Protein AF-A0A7V1N206-F1 (afdb_monomer_lite)

Foldseek 3Di:
DDDDDDDPPPPPPPPPPVPDPPDPLLVLLVVQLPDPVDQCDLVNQPVSDPCSLVSLLVLLPDPVHDPSSNLSSLLSLLSDQDPVSLVSLLCQLPPPPDDVSSNLSSLLSCLNRVQPVCQVVLLVQCQPPDLVSVVSSLVSLVSSVDPSSVVSSVVSCVVVSHPDDD

Radius of gyration: 23.97 Å; chains: 1; bounding box: 64×62×75 Å

Structure (mmCIF, N/CA/C/O backbone):
data_AF-A0A7V1N206-F1
#
_entry.id   AF-A0A7V1N206-F1
#
loop_
_atom_site.group_PDB
_atom_site.id
_atom_site.type_symbol
_atom_site.label_atom_id
_atom_site.label_alt_id
_atom_site.label_comp_id
_atom_site.label_asym_id
_atom_site.label_entity_id
_atom_site.label_seq_id
_atom_site.pdbx_PDB_ins_code
_atom_site.Cartn_x
_atom_site.Cartn_y
_atom_site.Cartn_z
_atom_site.occupancy
_atom_site.B_iso_or_equiv
_atom_site.auth_seq_id
_atom_site.auth_comp_id
_atom_site.auth_asym_id
_atom_site.auth_atom_id
_atom_site.pdbx_PDB_model_num
ATOM 1 N N . MET A 1 1 ? -48.831 46.858 51.426 1.00 40.38 1 MET A N 1
ATOM 2 C CA . MET A 1 1 ? -47.413 47.063 51.059 1.00 40.38 1 MET A CA 1
ATOM 3 C C . MET A 1 1 ? -46.959 45.871 50.224 1.00 40.38 1 MET A C 1
ATOM 5 O O . MET A 1 1 ? -47.112 44.744 50.660 1.00 40.38 1 MET A O 1
ATOM 9 N N . ARG A 1 2 ? -46.547 46.179 48.990 1.00 42.34 2 ARG A N 1
ATOM 10 C CA . ARG A 1 2 ? -45.902 45.395 47.914 1.00 42.34 2 ARG A CA 1
ATOM 11 C C . ARG A 1 2 ? -45.467 43.947 48.236 1.00 42.34 2 ARG A C 1
ATOM 13 O O . ARG A 1 2 ? -44.471 43.750 48.920 1.00 42.34 2 ARG A O 1
ATOM 20 N N . GLY A 1 3 ? -46.156 42.966 47.645 1.00 42.44 3 GLY A N 1
ATOM 21 C CA . GLY A 1 3 ? -45.665 41.595 47.471 1.00 42.44 3 GLY A CA 1
ATOM 22 C C . GLY A 1 3 ? -44.907 41.487 46.148 1.00 42.44 3 GLY A C 1
ATOM 23 O O . GLY A 1 3 ? -45.469 41.741 45.086 1.00 42.44 3 GLY A O 1
ATOM 24 N N . LEU A 1 4 ? -43.613 41.201 46.237 1.00 47.69 4 LEU A N 1
ATOM 25 C CA . LEU A 1 4 ? -42.657 41.144 45.137 1.00 47.69 4 LEU A CA 1
ATOM 26 C C . LEU A 1 4 ? -42.871 39.855 44.323 1.00 47.69 4 LEU A C 1
ATOM 28 O O . LEU A 1 4 ? -42.630 38.756 44.814 1.00 47.69 4 LEU A O 1
ATOM 32 N N . THR A 1 5 ? -43.324 39.987 43.079 1.00 47.44 5 THR A N 1
ATOM 33 C CA . THR A 1 5 ? -43.309 38.922 42.069 1.00 47.44 5 THR A CA 1
ATOM 34 C C . THR A 1 5 ? -41.862 38.557 41.736 1.00 47.44 5 THR A C 1
ATOM 36 O O . THR A 1 5 ? -41.173 39.321 41.061 1.00 47.44 5 THR A O 1
ATOM 39 N N . ALA A 1 6 ? -41.394 37.402 42.206 1.00 47.47 6 ALA A N 1
ATOM 40 C CA . ALA A 1 6 ? -40.102 36.844 41.824 1.00 47.47 6 ALA A CA 1
ATOM 41 C C . ALA A 1 6 ? -40.277 35.967 40.574 1.00 47.47 6 ALA A C 1
ATOM 43 O O . ALA A 1 6 ? -40.664 34.804 40.653 1.00 47.47 6 ALA A O 1
ATOM 44 N N . PHE A 1 7 ? -40.014 36.553 39.407 1.00 47.41 7 PHE A N 1
ATOM 45 C CA . PHE A 1 7 ? -39.815 35.820 38.161 1.00 47.41 7 PHE A CA 1
ATOM 46 C C . PHE A 1 7 ? -38.427 35.166 38.228 1.00 47.41 7 PHE A C 1
ATOM 48 O O . PHE A 1 7 ? -37.411 35.833 38.037 1.00 47.41 7 PHE A O 1
ATOM 55 N N . ILE A 1 8 ? -38.363 33.873 38.546 1.00 53.41 8 ILE A N 1
ATOM 56 C CA . ILE A 1 8 ? -37.128 33.097 38.395 1.00 53.41 8 ILE A CA 1
ATOM 57 C C . ILE A 1 8 ? -37.045 32.697 36.923 1.00 53.41 8 ILE A C 1
ATOM 59 O O . ILE A 1 8 ? -37.653 31.724 36.485 1.00 53.41 8 ILE A O 1
ATOM 63 N N . VAL A 1 9 ? -36.316 33.490 36.140 1.00 49.34 9 VAL A N 1
ATOM 64 C CA . VAL A 1 9 ? -35.867 33.091 34.805 1.00 49.34 9 VAL A CA 1
ATOM 65 C C . VAL A 1 9 ? -34.674 32.160 35.004 1.00 49.34 9 VAL A C 1
ATOM 67 O O . VAL A 1 9 ? -33.538 32.607 35.151 1.00 49.34 9 VAL A O 1
ATOM 70 N N . THR A 1 10 ? -34.924 30.853 35.055 1.00 53.84 10 THR A N 1
ATOM 71 C CA . THR A 1 10 ? -33.853 29.856 34.969 1.00 53.84 10 THR A CA 1
ATOM 72 C C . THR A 1 10 ? -33.397 29.782 33.515 1.00 53.84 10 THR A C 1
ATOM 74 O O . THR A 1 10 ? -34.013 29.126 32.680 1.00 53.84 10 THR A O 1
ATOM 77 N N . LEU A 1 11 ? -32.320 30.502 33.206 1.00 48.28 11 LEU A N 1
ATOM 78 C CA . LEU A 1 11 ? -31.598 30.399 31.944 1.00 48.28 11 LEU A CA 1
ATOM 79 C C . LEU A 1 11 ? -30.917 29.021 31.878 1.00 48.28 11 LEU A C 1
ATOM 81 O O . LEU A 1 11 ? -29.840 28.815 32.432 1.00 48.28 11 LEU A O 1
ATOM 85 N N . MET A 1 12 ? -31.569 28.061 31.227 1.00 48.75 12 MET A N 1
ATOM 86 C CA . MET A 1 12 ? -30.989 26.762 30.901 1.00 48.75 12 MET A CA 1
ATOM 87 C C . MET A 1 12 ? -30.015 26.954 29.733 1.00 48.75 12 MET A C 1
ATOM 89 O O . MET A 1 12 ? -30.415 27.018 28.573 1.00 48.75 12 MET A O 1
ATOM 93 N N . ILE A 1 13 ? -28.727 27.105 30.040 1.00 56.31 13 ILE A N 1
ATOM 94 C CA . ILE A 1 13 ? -27.666 27.126 29.031 1.00 56.31 13 ILE A CA 1
ATOM 95 C C . ILE A 1 13 ? -27.530 25.694 28.496 1.00 56.31 13 ILE A C 1
ATOM 97 O O . ILE A 1 13 ? -26.893 24.848 29.121 1.00 56.31 13 ILE A O 1
ATOM 101 N N . MET A 1 14 ? -28.145 25.402 27.345 1.00 48.62 14 MET A N 1
ATOM 102 C CA . MET A 1 14 ? -27.780 24.229 26.548 1.00 48.62 14 MET A CA 1
ATOM 103 C C . MET A 1 14 ? -26.385 24.472 25.975 1.00 48.62 14 MET A C 1
ATOM 105 O O . MET A 1 14 ? -26.225 25.049 24.901 1.00 48.62 14 MET A O 1
ATOM 109 N N . VAL A 1 15 ? -25.361 24.018 26.692 1.00 48.59 15 VAL A N 1
ATOM 110 C CA . VAL A 1 15 ? -24.095 23.684 26.047 1.00 48.59 15 VAL A CA 1
ATOM 111 C C . VAL A 1 15 ? -24.388 22.436 25.225 1.00 48.59 15 VAL A C 1
ATOM 113 O O . VAL A 1 15 ? -24.410 21.327 25.754 1.00 48.59 15 VAL A O 1
ATOM 116 N N . VAL A 1 16 ? -24.677 22.611 23.934 1.00 50.50 16 VAL A N 1
ATOM 117 C CA . VAL A 1 16 ? -24.604 21.507 22.974 1.00 50.50 16 VAL A CA 1
ATOM 118 C C . VAL A 1 16 ? -23.122 21.171 22.856 1.00 50.50 16 VAL A C 1
ATOM 120 O O . VAL A 1 16 ? -22.410 21.688 22.001 1.00 50.50 16 VAL A O 1
ATOM 123 N N . SER A 1 17 ? -22.622 20.374 23.798 1.00 52.84 17 SER A N 1
ATOM 124 C CA . SER A 1 17 ? -21.350 19.697 23.621 1.00 52.84 17 SER A CA 1
ATOM 125 C C . SER A 1 17 ? -21.575 18.748 22.451 1.00 52.84 17 SER A C 1
ATOM 127 O O . SER A 1 17 ? -22.495 17.929 22.501 1.00 52.84 17 SER A O 1
ATOM 129 N N . ALA A 1 18 ? -20.828 18.922 21.362 1.00 51.69 18 ALA A N 1
ATOM 130 C CA . ALA A 1 18 ? -20.799 17.933 20.298 1.00 51.69 18 ALA A CA 1
ATOM 131 C C . ALA A 1 18 ? -20.365 16.619 20.955 1.00 51.69 18 ALA A C 1
ATOM 133 O O . ALA A 1 18 ? -19.203 16.480 21.332 1.00 51.69 18 ALA A O 1
ATOM 134 N N . ALA A 1 19 ? -21.318 15.720 21.206 1.00 57.19 19 ALA A N 1
ATOM 135 C CA . ALA A 1 19 ? -21.029 14.441 21.826 1.00 57.19 19 ALA A CA 1
ATOM 136 C C . ALA A 1 19 ? -19.964 13.756 20.967 1.00 57.19 19 ALA A C 1
ATOM 138 O O . ALA A 1 19 ? -20.157 13.590 19.759 1.00 57.19 19 ALA A O 1
ATOM 139 N N . ALA A 1 20 ? -18.816 13.441 21.571 1.00 64.38 20 ALA A N 1
ATOM 140 C CA . ALA A 1 20 ? -17.795 12.655 20.902 1.00 64.38 20 ALA A CA 1
ATOM 141 C C . ALA A 1 20 ? -18.452 11.351 20.429 1.00 64.38 20 ALA A C 1
ATOM 143 O O . ALA A 1 20 ? -19.202 10.734 21.177 1.00 64.38 20 ALA A O 1
ATOM 144 N N . ASP A 1 21 ? -18.238 10.970 19.172 1.00 72.12 21 ASP A N 1
ATOM 145 C CA . ASP A 1 21 ? -18.823 9.752 18.610 1.00 72.12 21 ASP A CA 1
ATOM 146 C C . ASP A 1 21 ? -18.286 8.521 19.365 1.00 72.12 21 ASP A C 1
ATOM 148 O O . ASP A 1 21 ? -17.144 8.113 19.156 1.00 7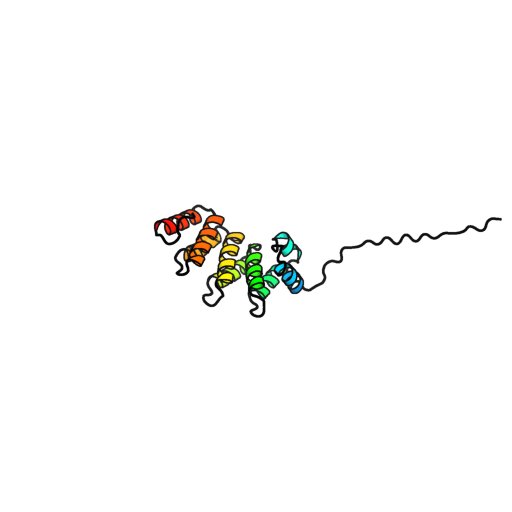2.12 21 ASP A O 1
ATOM 152 N N . GLU A 1 22 ? -19.102 7.961 20.266 1.00 78.81 22 GLU A N 1
ATOM 153 C CA . GLU A 1 22 ? -18.733 6.869 21.186 1.00 78.81 22 GLU A CA 1
ATOM 154 C C . GLU A 1 22 ? -18.729 5.480 20.527 1.00 78.81 22 GLU A C 1
ATOM 156 O O . GLU A 1 22 ? -18.441 4.475 21.181 1.00 78.81 22 GLU A O 1
ATOM 161 N N . ARG A 1 23 ? -19.063 5.383 19.232 1.00 86.50 23 ARG A N 1
ATOM 162 C CA . ARG A 1 23 ? -19.047 4.100 18.518 1.00 86.50 23 ARG A CA 1
ATOM 163 C C . ARG A 1 23 ? -17.635 3.493 18.512 1.00 86.50 23 ARG A C 1
ATOM 165 O O . ARG A 1 23 ? -16.651 4.238 18.455 1.00 86.50 23 ARG A O 1
ATOM 172 N N . PRO A 1 24 ? -17.508 2.151 18.473 1.00 90.94 24 PRO A N 1
ATOM 173 C CA . PRO A 1 24 ? -16.217 1.496 18.296 1.00 90.94 24 PRO A CA 1
ATOM 174 C C . PRO A 1 24 ? -15.464 2.062 17.088 1.00 90.94 24 PRO A C 1
ATOM 176 O O . PRO A 1 24 ? -16.071 2.361 16.053 1.00 90.94 24 PRO A O 1
ATOM 179 N N . VAL A 1 25 ? -14.136 2.174 17.196 1.00 93.19 25 VAL A N 1
ATOM 180 C CA . VAL A 1 25 ? -13.288 2.738 16.130 1.00 93.19 25 VAL A CA 1
ATOM 181 C C . VAL A 1 25 ? -13.547 2.068 14.776 1.00 93.19 25 VAL A C 1
ATOM 183 O O . VAL A 1 25 ? -13.646 2.766 13.770 1.00 93.19 25 VAL A O 1
ATOM 186 N N . ASN A 1 26 ? -13.786 0.751 14.751 1.00 92.25 26 ASN A N 1
ATOM 187 C CA . ASN A 1 26 ? -14.089 0.007 13.526 1.00 92.25 26 ASN A CA 1
ATOM 188 C C . ASN A 1 26 ? -15.383 0.486 12.849 1.00 92.25 26 ASN A C 1
ATOM 190 O O . ASN A 1 26 ? -15.432 0.589 11.626 1.00 92.25 26 ASN A O 1
ATOM 194 N N . ASP A 1 27 ? -16.421 0.836 13.608 1.00 93.94 27 ASP A N 1
ATOM 195 C CA . ASP A 1 27 ? -17.708 1.272 13.049 1.00 93.94 27 ASP A CA 1
ATOM 196 C C . ASP A 1 27 ? -17.643 2.711 12.532 1.00 93.94 27 ASP A C 1
ATOM 198 O O . ASP A 1 27 ? -18.172 3.036 11.458 1.00 93.94 27 ASP A O 1
ATOM 202 N N . ARG A 1 28 ? -16.927 3.573 13.259 1.00 94.38 28 ARG A N 1
ATOM 203 C CA . ARG A 1 28 ? -16.614 4.940 12.823 1.00 94.38 28 ARG A CA 1
ATOM 204 C C . ARG A 1 28 ? -15.779 4.910 11.547 1.00 94.38 28 ARG A C 1
ATOM 206 O O . ARG A 1 28 ? -16.113 5.576 10.568 1.00 94.38 28 ARG A O 1
ATOM 213 N N . LEU A 1 29 ? -14.763 4.052 11.512 1.00 95.25 29 LEU A N 1
ATOM 214 C CA . LEU A 1 29 ? -13.895 3.861 10.360 1.00 95.25 29 LEU A CA 1
ATOM 215 C C . LEU A 1 29 ? -14.649 3.269 9.163 1.00 95.25 29 LEU A C 1
ATOM 217 O O . LEU A 1 29 ? -14.517 3.777 8.056 1.00 95.25 29 LEU A O 1
ATOM 221 N N . ARG A 1 30 ? -15.517 2.269 9.352 1.00 95.44 30 ARG A N 1
ATOM 222 C CA . ARG A 1 30 ? -16.402 1.759 8.285 1.00 95.44 30 ARG A CA 1
ATOM 223 C C . ARG A 1 30 ? -17.300 2.844 7.713 1.00 95.44 30 ARG A C 1
ATOM 225 O O . ARG A 1 30 ? -17.526 2.855 6.501 1.00 95.44 30 ARG A O 1
ATOM 232 N N . THR A 1 31 ? -17.807 3.741 8.558 1.00 94.25 31 THR A N 1
ATOM 233 C CA . THR A 1 31 ? -18.606 4.894 8.121 1.00 94.25 31 THR A CA 1
ATOM 234 C C . THR A 1 31 ? -17.753 5.810 7.243 1.00 94.25 31 THR A C 1
ATOM 236 O O . THR A 1 31 ? -18.112 6.051 6.092 1.00 94.25 31 THR A O 1
ATOM 239 N N . LEU A 1 32 ? -16.578 6.212 7.736 1.00 94.62 32 LEU A N 1
ATOM 240 C CA . LEU A 1 32 ? -15.630 7.070 7.023 1.00 94.62 32 LEU A CA 1
ATOM 241 C C . LEU A 1 32 ? -15.195 6.462 5.676 1.00 94.62 32 LEU A C 1
ATOM 243 O O . LEU A 1 32 ? -15.221 7.122 4.642 1.00 94.62 32 LEU A O 1
ATOM 247 N N . LEU A 1 33 ? -14.870 5.168 5.655 1.00 95.12 33 LEU A N 1
ATOM 248 C CA . LEU A 1 33 ? -14.472 4.435 4.451 1.00 95.12 33 LEU A CA 1
ATOM 249 C C . LEU A 1 33 ? -15.638 4.170 3.488 1.00 95.12 33 LEU A C 1
ATOM 251 O O . LEU A 1 33 ? -15.390 3.747 2.357 1.00 95.12 33 LEU A O 1
ATOM 255 N N . SER A 1 34 ? -16.890 4.386 3.898 1.00 93.75 34 SER A N 1
ATOM 256 C CA . SER A 1 34 ? -18.079 4.227 3.046 1.00 93.75 34 SER A CA 1
ATOM 257 C C . SER A 1 34 ? -18.551 5.524 2.406 1.00 93.75 34 SER A C 1
ATOM 259 O O . SER A 1 34 ? -19.355 5.464 1.474 1.00 93.75 34 SER A O 1
ATOM 261 N N . ASP A 1 35 ? -18.042 6.673 2.849 1.00 88.88 35 ASP A N 1
ATOM 262 C CA . ASP A 1 35 ? -18.423 7.952 2.268 1.00 88.88 35 ASP 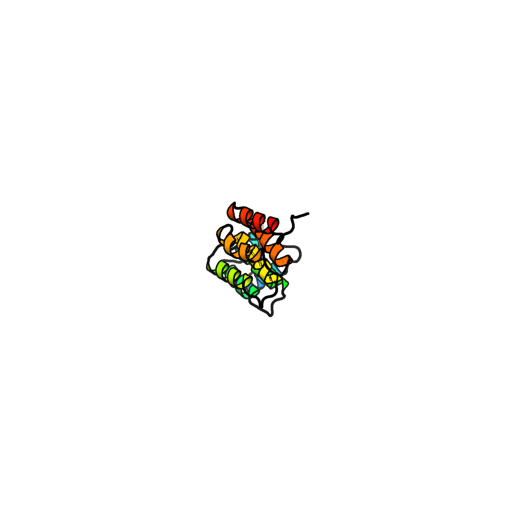A CA 1
ATOM 263 C C . ASP A 1 35 ? -18.002 8.007 0.789 1.00 88.88 35 ASP A C 1
ATOM 265 O O . ASP A 1 35 ? -16.858 7.732 0.411 1.00 88.88 35 ASP A O 1
ATOM 269 N N . ARG A 1 36 ? -18.970 8.260 -0.096 1.00 74.06 36 ARG A N 1
ATOM 270 C CA . ARG A 1 36 ? -18.734 8.315 -1.544 1.00 74.06 36 ARG A CA 1
ATOM 271 C C . ARG A 1 36 ? -18.126 9.638 -1.989 1.00 74.06 36 ARG A C 1
ATOM 273 O O . ARG A 1 36 ? -17.439 9.645 -3.006 1.00 74.06 36 ARG A O 1
ATOM 280 N N . HIS A 1 37 ? -18.396 10.714 -1.261 1.00 69.12 37 HIS A N 1
ATOM 281 C CA . HIS A 1 37 ? -18.002 12.075 -1.614 1.00 69.12 37 HIS A CA 1
ATOM 282 C C . HIS A 1 37 ? -16.807 12.561 -0.796 1.00 69.12 37 HIS A C 1
ATOM 284 O O . HIS A 1 37 ? -16.139 13.508 -1.204 1.00 69.12 37 HIS A O 1
ATOM 290 N N . TYR A 1 38 ? -16.507 11.881 0.309 1.00 62.28 38 TYR A N 1
ATOM 291 C CA . TYR A 1 38 ? -15.367 12.175 1.156 1.00 62.28 38 TYR A CA 1
ATOM 292 C C . TYR A 1 38 ? -14.300 11.079 1.044 1.00 62.28 38 TYR A C 1
ATOM 294 O O . TYR A 1 38 ? -14.546 9.900 1.306 1.00 62.28 38 TYR A O 1
ATOM 302 N N . HIS A 1 39 ? -13.087 11.463 0.649 1.00 69.69 39 HIS A N 1
ATOM 303 C CA . HIS A 1 39 ? -11.921 10.611 0.853 1.00 69.69 39 HIS A CA 1
ATOM 304 C C . HIS A 1 39 ? -11.533 10.711 2.322 1.00 69.69 39 HIS A C 1
ATOM 306 O O . HIS A 1 39 ? -11.336 11.820 2.805 1.00 69.69 39 HIS A O 1
ATOM 312 N N . ALA A 1 40 ? -11.427 9.571 3.008 1.00 86.56 40 ALA A N 1
ATOM 313 C CA . ALA A 1 40 ? -10.944 9.488 4.382 1.00 86.56 40 ALA A CA 1
ATOM 314 C C . ALA A 1 40 ? -9.566 10.160 4.483 1.00 86.56 40 ALA A C 1
ATOM 316 O O . ALA A 1 40 ? -8.570 9.520 4.159 1.00 86.56 40 ALA A O 1
ATOM 317 N N . SER A 1 41 ? -9.523 11.452 4.825 1.00 93.38 41 SER A N 1
ATOM 318 C CA . SER A 1 41 ? -8.285 12.227 4.845 1.00 93.38 41 SER A CA 1
ATOM 319 C C . SER A 1 41 ? -7.375 11.741 5.966 1.00 93.38 41 SER A C 1
ATOM 321 O O . SER A 1 41 ? -7.805 11.015 6.863 1.00 93.38 41 SER A O 1
ATOM 323 N N . GLU A 1 42 ? -6.108 12.140 5.919 1.00 95.12 42 GLU A N 1
ATOM 324 C CA . GLU A 1 42 ? -5.155 11.781 6.967 1.00 95.12 42 GLU A CA 1
ATOM 325 C C . GLU A 1 42 ? -5.619 12.284 8.337 1.00 95.12 42 GLU A C 1
ATOM 327 O O . GLU A 1 42 ? -5.600 11.539 9.315 1.00 95.12 42 GLU A O 1
ATOM 332 N N . GLU A 1 43 ? -6.100 13.524 8.374 1.00 95.19 43 GLU A N 1
ATOM 333 C CA . GLU A 1 43 ? -6.637 14.187 9.556 1.00 95.19 43 GLU A CA 1
ATOM 334 C C . GLU A 1 43 ? -7.865 13.436 10.070 1.00 95.19 43 GLU A C 1
ATOM 336 O O . GLU A 1 43 ? -7.865 12.979 11.210 1.00 95.19 43 GLU A O 1
ATOM 341 N N . ALA A 1 44 ? -8.860 13.197 9.208 1.00 94.44 44 ALA A N 1
ATOM 342 C CA . ALA A 1 44 ? -10.093 12.509 9.586 1.00 94.44 44 ALA A CA 1
ATOM 343 C C . ALA A 1 44 ? -9.846 11.076 10.082 1.00 94.44 44 ALA A C 1
ATOM 345 O O . ALA A 1 44 ? -10.538 10.600 10.979 1.00 94.44 44 ALA A O 1
ATOM 346 N N . VAL A 1 45 ? -8.865 10.372 9.506 1.00 96.38 45 VAL A N 1
ATOM 347 C CA . VAL A 1 45 ? -8.464 9.039 9.970 1.00 96.38 45 VAL A CA 1
ATOM 348 C C . VAL A 1 45 ? -7.784 9.132 11.336 1.00 96.38 45 VAL A C 1
ATOM 350 O O . VAL A 1 45 ? -8.167 8.403 12.248 1.00 96.38 45 VAL A O 1
ATOM 353 N N . LYS A 1 46 ? -6.804 10.026 11.509 1.00 95.19 46 LYS A N 1
ATOM 354 C CA . LYS A 1 46 ? -6.047 10.158 12.766 1.00 95.19 46 LYS A CA 1
ATOM 355 C C . LYS A 1 46 ? -6.901 10.695 13.923 1.00 95.19 46 LYS A C 1
ATOM 357 O O . LYS A 1 46 ? -6.670 10.309 15.067 1.00 95.19 46 LYS A O 1
ATOM 362 N N . GLU A 1 47 ? -7.936 11.487 13.642 1.00 94.81 47 GLU A N 1
ATOM 363 C CA . GLU A 1 47 ? -8.940 11.940 14.619 1.00 94.81 47 GLU A CA 1
ATOM 364 C C . GLU A 1 47 ? -9.774 10.798 15.228 1.00 94.81 47 GLU A C 1
ATOM 366 O O . GLU A 1 47 ? -10.388 10.969 16.284 1.00 94.81 47 GLU A O 1
ATOM 371 N N . LEU A 1 48 ? -9.802 9.609 14.610 1.00 94.06 48 LEU A N 1
ATOM 372 C CA . LEU A 1 48 ? -10.519 8.460 15.174 1.00 94.06 48 LEU A CA 1
ATOM 373 C C . LEU A 1 48 ? -9.829 7.870 16.411 1.00 94.06 48 LEU A C 1
ATOM 375 O O . LEU A 1 48 ? -10.495 7.168 17.175 1.00 94.06 48 LEU A O 1
ATOM 379 N N . GLY A 1 49 ? -8.551 8.188 16.633 1.00 93.31 49 GLY A N 1
ATOM 380 C CA . GLY A 1 49 ? -7.789 7.798 17.816 1.00 93.31 49 GLY A CA 1
ATOM 381 C C . GLY A 1 49 ? -6.557 6.939 17.505 1.00 93.31 49 GLY A C 1
ATOM 382 O O . GLY A 1 49 ? -6.337 6.545 16.358 1.00 93.31 49 GLY A O 1
ATOM 383 N N . PRO A 1 50 ? -5.742 6.629 18.529 1.00 90.50 50 PRO A N 1
ATOM 384 C CA . PRO A 1 50 ? -4.458 5.939 18.363 1.00 90.50 50 PRO A CA 1
ATOM 385 C C . PRO A 1 50 ? -4.591 4.521 17.784 1.00 90.50 50 PRO A C 1
ATOM 387 O O . PRO A 1 50 ? -3.700 4.064 17.072 1.00 90.50 50 PRO A O 1
ATOM 390 N N . ASP A 1 51 ? -5.725 3.855 18.011 1.00 92.00 51 ASP A N 1
ATOM 391 C CA . ASP A 1 51 ? -5.960 2.473 17.571 1.00 92.00 51 ASP A CA 1
ATOM 392 C C . ASP A 1 51 ? -6.438 2.361 16.112 1.00 92.00 51 ASP A C 1
ATOM 394 O O . ASP A 1 51 ? -6.637 1.258 15.596 1.00 92.00 51 ASP A O 1
ATOM 398 N N . VAL A 1 52 ? -6.616 3.485 15.404 1.00 96.31 52 VAL A N 1
ATOM 399 C CA . VAL A 1 52 ? -7.171 3.484 14.039 1.00 96.31 52 VAL A CA 1
ATOM 400 C C . VAL A 1 52 ? -6.305 2.699 13.046 1.00 96.31 52 VAL A C 1
ATOM 402 O O . VAL A 1 52 ? -6.824 2.109 12.102 1.00 96.31 52 VAL A O 1
ATOM 405 N N . ASN A 1 53 ? -4.991 2.640 13.264 1.00 95.69 53 ASN A N 1
ATOM 406 C CA . ASN A 1 53 ? -4.085 1.875 12.413 1.00 95.69 53 ASN A CA 1
ATOM 407 C C . ASN A 1 53 ? -4.349 0.359 12.521 1.00 95.69 53 ASN A C 1
ATOM 409 O O . ASN A 1 53 ? -4.464 -0.336 11.509 1.00 95.69 53 ASN A O 1
ATOM 413 N N . ALA A 1 54 ? -4.544 -0.151 13.741 1.00 96.38 54 ALA A N 1
ATOM 414 C CA . ALA A 1 54 ? -4.913 -1.548 13.964 1.00 96.38 54 ALA A CA 1
ATOM 415 C C . ALA A 1 54 ? -6.280 -1.872 13.334 1.00 96.38 54 ALA A C 1
ATOM 417 O O . ALA A 1 54 ? -6.412 -2.860 12.610 1.00 96.38 54 ALA A O 1
ATOM 418 N N . ALA A 1 55 ? -7.258 -0.981 13.510 1.00 97.62 55 ALA A N 1
ATOM 419 C CA . ALA A 1 55 ? -8.578 -1.080 12.888 1.00 97.62 55 ALA A CA 1
ATOM 420 C C . ALA A 1 55 ? -8.516 -1.118 11.346 1.00 97.62 55 ALA A C 1
ATOM 422 O O . ALA A 1 55 ? -9.205 -1.903 10.693 1.00 97.62 55 ALA A O 1
ATOM 423 N N . LEU A 1 56 ? -7.658 -0.295 10.735 1.00 98.38 56 LEU A N 1
ATOM 424 C CA . LEU A 1 56 ? -7.427 -0.301 9.288 1.00 98.38 56 LEU A CA 1
ATOM 425 C C . LEU A 1 56 ? -6.844 -1.635 8.802 1.00 98.38 56 LEU A C 1
ATOM 427 O O . LEU A 1 56 ? -7.277 -2.141 7.762 1.00 98.38 56 LEU A O 1
ATOM 431 N N . LYS A 1 57 ? -5.890 -2.219 9.540 1.00 98.38 57 LYS A N 1
ATOM 432 C CA . LYS A 1 57 ? -5.311 -3.540 9.229 1.00 98.38 57 LYS A CA 1
ATOM 433 C C . LYS A 1 57 ? -6.370 -4.644 9.311 1.00 98.38 57 LYS A C 1
ATOM 435 O O . LYS A 1 57 ? -6.423 -5.486 8.412 1.00 98.38 57 LYS A O 1
ATOM 440 N N . GLU A 1 58 ? -7.243 -4.599 10.319 1.00 97.69 58 GLU A N 1
ATOM 441 C CA . GLU A 1 58 ? -8.376 -5.523 10.469 1.00 97.69 58 GLU A CA 1
ATOM 442 C C . GLU A 1 58 ? -9.316 -5.449 9.255 1.00 97.69 58 GLU A C 1
ATOM 444 O O . GLU A 1 58 ? -9.509 -6.451 8.563 1.00 97.69 58 GLU A O 1
ATOM 449 N N . ILE A 1 59 ? -9.806 -4.251 8.911 1.00 97.62 59 ILE A N 1
ATOM 450 C CA . ILE A 1 59 ? -10.709 -4.043 7.763 1.00 97.62 59 ILE A CA 1
ATOM 451 C C . ILE A 1 59 ? -10.039 -4.436 6.438 1.00 97.62 59 ILE A C 1
ATOM 453 O O . ILE A 1 59 ? -10.686 -4.975 5.542 1.00 97.62 59 ILE A O 1
ATOM 457 N N . ALA A 1 60 ? -8.740 -4.178 6.270 1.00 97.06 60 ALA A N 1
ATOM 458 C CA . ALA A 1 60 ? -8.004 -4.593 5.076 1.00 97.06 60 ALA A CA 1
ATOM 459 C C . ALA A 1 60 ? -7.906 -6.128 4.952 1.00 97.06 60 ALA A C 1
ATOM 461 O O . ALA A 1 60 ? -7.916 -6.674 3.838 1.00 97.06 60 ALA A O 1
ATOM 462 N N . GLY A 1 61 ? -7.780 -6.825 6.084 1.00 94.62 61 GLY A N 1
ATOM 463 C CA . GLY A 1 61 ? -7.704 -8.280 6.185 1.00 94.62 61 GLY A CA 1
ATOM 464 C C . GLY A 1 61 ? -9.037 -8.976 5.929 1.00 94.62 61 GLY A C 1
ATOM 465 O O . GLY A 1 61 ? -9.063 -9.935 5.159 1.00 94.62 61 GLY A O 1
ATOM 466 N N . ASP A 1 62 ? -10.119 -8.451 6.496 1.00 95.38 62 ASP A N 1
ATOM 467 C CA . ASP A 1 62 ? -11.443 -9.071 6.519 1.00 95.38 62 ASP A CA 1
ATOM 468 C C . ASP A 1 62 ? -12.020 -9.301 5.108 1.00 95.38 62 ASP A C 1
ATOM 470 O O . ASP A 1 62 ? -12.196 -8.375 4.314 1.00 95.38 62 ASP A O 1
ATOM 474 N N . GLU A 1 63 ? -12.286 -10.562 4.763 1.00 93.06 63 GLU A N 1
ATOM 475 C CA . GLU A 1 63 ? -12.861 -10.947 3.468 1.00 93.06 63 GLU A CA 1
ATOM 476 C C . GLU A 1 63 ? -14.378 -10.752 3.397 1.00 93.06 63 GLU A C 1
ATOM 478 O O . GLU A 1 63 ? -14.925 -10.708 2.294 1.00 93.06 63 GLU A O 1
ATOM 483 N N . SER A 1 64 ? -15.044 -10.590 4.544 1.00 95.69 64 SER A N 1
ATOM 484 C CA . SER A 1 64 ? -16.462 -10.234 4.609 1.00 95.69 64 SER A CA 1
ATOM 485 C C . SER A 1 64 ? -16.703 -8.755 4.284 1.00 95.69 64 SER A C 1
ATOM 487 O O . SER A 1 64 ? -17.803 -8.378 3.869 1.00 95.69 64 SER A O 1
ATOM 489 N N . GLU A 1 65 ? -15.669 -7.913 4.394 1.00 96.12 65 GLU A N 1
ATOM 490 C CA . GLU A 1 65 ? -15.761 -6.504 4.035 1.00 96.12 65 GLU A CA 1
ATOM 491 C C . GLU A 1 65 ? -15.878 -6.309 2.517 1.00 96.12 65 GLU A C 1
ATOM 493 O O . GLU A 1 65 ? -15.132 -6.908 1.729 1.00 96.12 65 GLU A O 1
ATOM 498 N N . PRO A 1 66 ? -16.741 -5.382 2.063 1.00 95.62 66 PRO A N 1
ATOM 499 C CA . PRO A 1 66 ? -16.787 -4.992 0.667 1.00 95.62 66 PRO A CA 1
ATOM 500 C C . PRO A 1 66 ? -15.412 -4.563 0.150 1.00 95.62 66 PRO A C 1
ATOM 502 O O . PRO A 1 66 ? -14.698 -3.782 0.784 1.00 95.62 66 PRO A O 1
ATOM 505 N N . ILE A 1 67 ? -15.076 -4.996 -1.067 1.00 95.06 67 ILE A N 1
ATOM 506 C CA . ILE A 1 67 ? -13.765 -4.743 -1.684 1.00 95.06 67 ILE A CA 1
ATOM 507 C C . ILE A 1 67 ? -13.342 -3.268 -1.648 1.00 95.06 67 ILE A C 1
ATOM 509 O O . ILE A 1 67 ? -12.173 -2.963 -1.418 1.00 95.06 67 ILE A O 1
ATOM 513 N N . PHE A 1 68 ? -14.283 -2.337 -1.823 1.00 94.62 68 PHE A N 1
ATOM 514 C CA . PHE A 1 68 ? -13.972 -0.910 -1.801 1.00 94.62 68 PHE A CA 1
ATOM 515 C C . PHE A 1 68 ? -13.494 -0.435 -0.419 1.00 94.62 68 PHE A C 1
ATOM 517 O O . PHE A 1 68 ? -12.595 0.400 -0.364 1.00 94.62 68 PHE A O 1
ATOM 524 N N . ARG A 1 69 ? -14.024 -0.979 0.688 1.00 96.19 69 ARG A N 1
ATOM 525 C CA . ARG A 1 69 ? -13.554 -0.643 2.043 1.00 96.19 69 ARG A CA 1
ATOM 526 C C . ARG A 1 69 ? -12.173 -1.204 2.291 1.00 96.19 69 ARG A C 1
ATOM 528 O O . ARG A 1 69 ? -11.322 -0.470 2.771 1.00 96.19 69 ARG A O 1
ATOM 535 N N . ARG A 1 70 ? -11.920 -2.445 1.874 1.00 97.50 70 ARG A N 1
ATOM 536 C CA . ARG A 1 70 ? -10.595 -3.072 1.983 1.00 97.50 70 ARG A CA 1
ATOM 537 C C . ARG A 1 70 ? -9.533 -2.255 1.244 1.00 97.50 70 ARG A C 1
ATOM 539 O O . ARG A 1 70 ? -8.491 -1.934 1.802 1.00 97.50 70 ARG A O 1
ATOM 546 N N . VAL A 1 71 ? -9.820 -1.845 0.004 1.00 97.06 71 VAL A N 1
ATOM 547 C CA . VAL A 1 71 ? -8.929 -0.986 -0.802 1.00 97.06 71 VAL A CA 1
ATOM 548 C C . VAL A 1 71 ? -8.713 0.381 -0.148 1.00 97.06 71 VAL A C 1
ATOM 550 O O . VAL A 1 71 ? -7.581 0.867 -0.104 1.00 97.06 71 VAL A O 1
ATOM 553 N N . ARG A 1 72 ? -9.773 1.013 0.366 1.00 96.94 72 ARG A N 1
ATOM 554 C CA . ARG A 1 72 ? -9.676 2.315 1.041 1.00 96.94 72 ARG A CA 1
ATOM 555 C C . ARG A 1 72 ? -8.927 2.214 2.371 1.00 96.94 72 ARG A C 1
ATOM 557 O O . ARG A 1 72 ? -8.130 3.098 2.654 1.00 96.94 72 ARG A O 1
ATOM 564 N N . ALA A 1 73 ? -9.101 1.128 3.120 1.00 97.81 73 ALA A N 1
ATOM 565 C CA . ALA A 1 73 ? -8.352 0.858 4.340 1.00 97.81 73 ALA A CA 1
ATOM 566 C C . ALA A 1 73 ? -6.854 0.719 4.042 1.00 97.81 73 ALA A C 1
ATOM 568 O O . ALA A 1 73 ? -6.043 1.428 4.625 1.00 97.81 73 ALA A O 1
ATOM 569 N N . VAL A 1 74 ? -6.482 -0.089 3.039 1.00 98.38 74 VAL A N 1
ATOM 570 C CA . VAL A 1 74 ? -5.081 -0.197 2.590 1.00 98.38 74 VAL A CA 1
ATOM 571 C C . VAL A 1 74 ? -4.522 1.144 2.120 1.00 98.38 74 VAL A C 1
ATOM 573 O O . VAL A 1 74 ? -3.361 1.447 2.376 1.00 98.38 74 VAL A O 1
ATOM 576 N N . SER A 1 75 ? -5.335 1.967 1.457 1.00 97.44 75 SER A N 1
ATOM 577 C CA . SER A 1 75 ? -4.927 3.311 1.028 1.00 97.44 75 SER A CA 1
ATOM 578 C C . SER A 1 75 ? -4.656 4.231 2.229 1.00 97.44 75 SER A C 1
ATOM 580 O O . SER A 1 75 ? -3.645 4.928 2.247 1.00 97.44 75 SER A O 1
ATOM 582 N N . ALA A 1 76 ? -5.518 4.192 3.250 1.00 97.81 76 ALA A N 1
ATOM 583 C CA . ALA A 1 76 ? -5.381 4.978 4.476 1.00 97.81 76 ALA A CA 1
ATOM 584 C C . ALA A 1 76 ? -4.229 4.507 5.380 1.00 97.81 76 ALA A C 1
ATOM 586 O O . ALA A 1 76 ? -3.648 5.310 6.101 1.00 97.81 76 ALA A O 1
ATOM 587 N N . LEU A 1 77 ? -3.811 3.241 5.292 1.00 98.31 77 LEU A N 1
ATOM 588 C CA . LEU A 1 77 ? -2.567 2.787 5.928 1.00 98.31 77 LEU A CA 1
ATOM 589 C C . LEU A 1 77 ? -1.329 3.548 5.415 1.00 98.31 77 LEU A C 1
ATOM 591 O O . LEU A 1 77 ? -0.332 3.634 6.119 1.00 98.31 77 LEU A O 1
ATOM 595 N N . GLY A 1 78 ? -1.399 4.177 4.234 1.00 97.81 78 GLY A N 1
ATOM 596 C CA . GLY A 1 78 ? -0.351 5.071 3.729 1.00 97.81 78 GLY A CA 1
ATOM 597 C C . GLY A 1 78 ? -0.185 6.385 4.508 1.00 97.81 78 GLY A C 1
ATOM 598 O O . GLY A 1 78 ? 0.701 7.165 4.171 1.00 97.81 78 GLY A O 1
ATOM 599 N N . TYR A 1 79 ? -1.020 6.655 5.518 1.00 97.69 79 TYR A N 1
ATOM 600 C CA . TYR A 1 79 ? -0.868 7.778 6.456 1.00 97.69 79 TYR A CA 1
ATOM 601 C C . TYR A 1 79 ? 0.062 7.466 7.643 1.00 97.69 79 TYR A C 1
ATOM 603 O O . TYR A 1 79 ? 0.315 8.345 8.476 1.00 97.69 79 TYR A O 1
ATOM 611 N N . PHE A 1 80 ? 0.529 6.219 7.751 1.00 97.50 80 PHE A N 1
ATOM 612 C CA . PHE A 1 80 ? 1.319 5.723 8.873 1.00 97.50 80 PHE A CA 1
ATOM 613 C C . PHE A 1 80 ? 2.691 5.259 8.382 1.00 97.50 80 PHE A C 1
ATOM 615 O O . PHE A 1 80 ? 2.806 4.320 7.593 1.00 97.50 80 PHE A O 1
ATOM 622 N N . ASP A 1 81 ? 3.729 5.947 8.852 1.00 95.06 81 ASP A N 1
ATOM 623 C CA . ASP A 1 81 ? 5.134 5.617 8.609 1.00 95.06 81 ASP A CA 1
ATOM 624 C C . ASP A 1 81 ? 5.713 4.878 9.824 1.00 95.06 81 ASP A C 1
ATOM 626 O O . ASP A 1 81 ? 6.576 5.369 10.546 1.00 95.06 81 ASP A O 1
ATOM 630 N N . ASP A 1 82 ? 5.166 3.696 10.094 1.00 95.38 82 ASP A N 1
ATOM 631 C CA . ASP A 1 82 ? 5.709 2.765 11.078 1.00 95.38 82 ASP A CA 1
ATOM 632 C C . ASP A 1 82 ? 6.064 1.433 10.410 1.00 95.38 82 ASP A C 1
ATOM 634 O O . ASP A 1 82 ? 5.521 1.058 9.359 1.00 95.38 82 ASP A O 1
ATOM 638 N N . ASP A 1 83 ? 7.020 0.724 11.003 1.00 96.12 83 ASP A N 1
ATOM 639 C CA . ASP A 1 83 ? 7.582 -0.493 10.417 1.00 96.12 83 ASP A CA 1
ATOM 640 C C . ASP A 1 83 ? 6.562 -1.630 10.362 1.00 96.12 83 ASP A C 1
ATOM 642 O O . ASP A 1 83 ? 6.531 -2.387 9.392 1.00 96.12 83 ASP A O 1
ATOM 646 N N . GLU A 1 84 ? 5.668 -1.722 11.347 1.00 96.75 84 GLU A N 1
ATOM 647 C CA . GLU A 1 84 ? 4.639 -2.758 11.388 1.00 96.75 84 GLU A CA 1
ATOM 648 C C . GLU A 1 84 ? 3.630 -2.582 10.242 1.00 96.75 84 GLU A C 1
ATOM 650 O O . GLU A 1 84 ? 3.289 -3.533 9.535 1.00 96.75 84 GLU A O 1
ATOM 655 N N . THR A 1 85 ? 3.171 -1.351 10.011 1.00 97.62 85 THR A N 1
ATOM 656 C CA . THR A 1 85 ? 2.284 -1.007 8.892 1.00 97.62 85 THR A CA 1
ATOM 657 C C . THR A 1 85 ? 2.961 -1.216 7.555 1.00 97.62 85 THR A C 1
ATOM 659 O O . THR A 1 85 ? 2.345 -1.713 6.611 1.00 97.62 85 THR A O 1
ATOM 662 N N . SER A 1 86 ? 4.246 -0.898 7.480 1.00 97.56 86 SER A N 1
ATOM 663 C CA . SER A 1 86 ? 5.022 -1.078 6.261 1.00 97.56 86 SER A CA 1
ATOM 664 C C . SER A 1 86 ? 5.153 -2.550 5.921 1.00 97.56 86 SER A C 1
ATOM 666 O O . SER A 1 86 ? 4.748 -2.944 4.831 1.00 97.56 86 SER A O 1
ATOM 668 N N . LEU A 1 87 ? 5.554 -3.391 6.878 1.00 97.88 87 LEU A N 1
ATOM 669 C CA . LEU A 1 87 ? 5.580 -4.847 6.714 1.00 97.88 87 LEU A CA 1
ATOM 670 C C . LEU A 1 87 ? 4.210 -5.408 6.307 1.00 97.88 87 LEU A C 1
ATOM 672 O O . LEU A 1 87 ? 4.121 -6.275 5.433 1.00 97.88 87 LEU A O 1
ATOM 676 N N . PHE A 1 88 ? 3.122 -4.896 6.883 1.00 98.19 88 PHE A N 1
ATOM 677 C CA . PHE A 1 88 ? 1.773 -5.286 6.483 1.00 98.19 88 PHE A CA 1
ATOM 678 C C . PHE A 1 88 ? 1.476 -4.936 5.012 1.00 98.19 88 PHE A C 1
ATOM 680 O O . PHE A 1 88 ? 1.036 -5.799 4.248 1.00 98.19 88 PHE A O 1
ATOM 687 N N . LEU A 1 89 ? 1.758 -3.704 4.579 1.00 98.44 89 LEU A N 1
ATOM 688 C CA . LEU A 1 89 ? 1.576 -3.260 3.191 1.00 98.44 89 LEU A CA 1
ATOM 689 C C . LEU A 1 89 ? 2.475 -4.029 2.211 1.00 98.44 89 LEU A C 1
ATOM 691 O O . LEU A 1 89 ? 2.042 -4.410 1.122 1.00 98.44 89 LEU A O 1
ATOM 695 N N . GLU A 1 90 ? 3.709 -4.310 2.609 1.00 98.06 90 GLU A N 1
ATOM 696 C CA . GLU A 1 90 ? 4.672 -5.114 1.865 1.00 98.06 90 GLU A CA 1
ATOM 697 C C . GLU A 1 90 ? 4.176 -6.539 1.601 1.00 98.06 90 GLU A C 1
ATOM 699 O O . GLU A 1 90 ? 4.288 -7.042 0.473 1.00 98.06 90 GLU A O 1
ATOM 704 N N . ASN A 1 91 ? 3.597 -7.170 2.623 1.00 97.69 91 ASN A N 1
ATOM 705 C CA . ASN A 1 91 ? 2.976 -8.486 2.514 1.00 97.69 91 ASN A CA 1
ATOM 706 C C . ASN A 1 91 ? 1.772 -8.450 1.569 1.00 97.69 91 ASN A C 1
ATOM 708 O O . ASN A 1 91 ? 1.607 -9.342 0.736 1.00 97.69 91 ASN A O 1
ATOM 712 N N . ILE A 1 92 ? 0.956 -7.392 1.633 1.00 97.44 92 ILE A N 1
ATOM 713 C CA . ILE A 1 92 ? -0.157 -7.201 0.697 1.00 97.44 92 ILE A CA 1
ATOM 714 C C . ILE A 1 92 ? 0.340 -7.089 -0.743 1.00 97.44 92 ILE A C 1
ATOM 716 O O . ILE A 1 92 ? -0.207 -7.761 -1.617 1.00 97.44 92 ILE A O 1
ATOM 720 N N . ALA A 1 93 ? 1.355 -6.264 -1.007 1.00 96.75 93 ALA A N 1
ATOM 721 C CA . ALA A 1 93 ? 1.857 -6.025 -2.359 1.00 96.75 93 ALA A CA 1
ATOM 722 C C . ALA A 1 93 ? 2.343 -7.320 -3.042 1.00 96.75 93 ALA A C 1
ATOM 724 O O . ALA A 1 93 ? 2.051 -7.544 -4.225 1.00 96.75 93 ALA A O 1
ATOM 725 N N . ARG A 1 94 ? 3.015 -8.194 -2.277 1.00 95.69 94 ARG A N 1
ATOM 726 C CA . ARG A 1 94 ? 3.605 -9.461 -2.748 1.00 95.69 94 ARG A CA 1
ATOM 727 C C . ARG A 1 94 ? 2.625 -10.631 -2.831 1.00 95.69 94 ARG A C 1
ATOM 729 O O . ARG A 1 94 ? 2.936 -11.643 -3.453 1.00 95.69 94 ARG A O 1
ATOM 736 N N . ALA A 1 95 ? 1.451 -10.531 -2.213 1.00 92.25 95 ALA A N 1
ATOM 737 C CA . ALA A 1 95 ? 0.522 -11.651 -2.131 1.00 92.25 95 ALA A CA 1
ATOM 738 C C . ALA A 1 95 ? -0.195 -11.910 -3.470 1.00 92.25 95 ALA A C 1
ATOM 740 O O . ALA A 1 95 ? -1.226 -11.305 -3.767 1.00 92.25 95 ALA A O 1
ATOM 741 N N . ASN A 1 96 ? 0.314 -12.866 -4.254 1.00 74.25 96 ASN A N 1
ATOM 742 C CA . ASN A 1 96 ? -0.221 -13.240 -5.573 1.00 74.25 96 ASN A CA 1
ATOM 743 C C . ASN A 1 96 ? -1.696 -13.689 -5.560 1.00 74.25 96 ASN A C 1
ATOM 745 O O . ASN A 1 96 ? -2.382 -13.537 -6.565 1.00 74.25 96 ASN A O 1
ATOM 749 N N . GLY A 1 97 ? -2.198 -14.200 -4.429 1.00 78.69 97 GLY A N 1
ATOM 750 C CA . GLY A 1 97 ? -3.601 -14.601 -4.267 1.00 78.69 97 GLY A CA 1
ATOM 751 C C . GLY A 1 97 ? -4.573 -13.458 -3.944 1.00 78.69 97 GLY A C 1
ATOM 752 O O . GLY A 1 97 ? -5.781 -13.682 -3.915 1.00 78.69 97 GLY A O 1
ATOM 753 N N . ARG A 1 98 ? -4.092 -12.232 -3.683 1.00 80.31 98 ARG A N 1
ATOM 754 C CA . ARG A 1 98 ? -4.971 -11.096 -3.360 1.00 80.31 98 ARG A CA 1
ATOM 755 C C . ARG A 1 98 ? -5.448 -10.386 -4.618 1.00 80.31 98 ARG A C 1
ATOM 757 O O . ARG A 1 98 ? -4.741 -10.283 -5.619 1.00 80.31 98 ARG A O 1
ATOM 764 N N . LEU A 1 99 ? -6.647 -9.813 -4.523 1.00 89.44 99 LEU A N 1
ATOM 765 C CA . LEU A 1 99 ? -7.222 -8.990 -5.582 1.00 89.44 99 LEU A CA 1
ATOM 766 C C . LEU A 1 99 ? -6.254 -7.874 -5.983 1.00 89.44 99 LEU A C 1
ATOM 768 O O . LEU A 1 99 ? -5.753 -7.125 -5.141 1.00 89.44 99 LEU A O 1
ATOM 772 N N . VAL A 1 100 ? -6.033 -7.739 -7.290 1.00 92.50 100 VAL A N 1
ATOM 773 C CA . VAL A 1 100 ? -5.008 -6.846 -7.846 1.00 92.50 100 VAL A CA 1
ATOM 774 C C . VAL A 1 100 ? -5.194 -5.384 -7.407 1.00 92.50 100 VAL A C 1
ATOM 776 O O . VAL A 1 100 ? -4.220 -4.683 -7.151 1.00 92.50 100 VAL A O 1
ATOM 779 N N . ALA A 1 101 ? -6.442 -4.945 -7.210 1.00 94.38 101 ALA A N 1
ATOM 780 C CA . ALA A 1 101 ? -6.758 -3.608 -6.711 1.00 94.38 101 ALA A CA 1
ATOM 781 C C . ALA A 1 101 ? -6.216 -3.349 -5.292 1.00 94.38 101 ALA A C 1
ATOM 783 O O . ALA A 1 101 ? -5.740 -2.249 -5.017 1.00 94.38 101 ALA A O 1
ATOM 784 N N . ILE A 1 102 ? -6.243 -4.357 -4.411 1.00 96.56 102 ILE A N 1
ATOM 785 C CA . ILE A 1 102 ? -5.695 -4.267 -3.049 1.00 96.56 102 ILE A CA 1
ATOM 786 C C . ILE A 1 102 ? -4.162 -4.180 -3.113 1.00 96.56 102 ILE A C 1
ATOM 788 O O . ILE A 1 102 ? -3.563 -3.344 -2.439 1.00 96.56 102 ILE A O 1
ATOM 792 N N . ARG A 1 103 ? -3.524 -4.974 -3.983 1.00 97.25 103 ARG A N 1
ATOM 793 C CA . ARG A 1 103 ? -2.068 -4.915 -4.208 1.00 97.25 103 ARG A CA 1
ATOM 794 C C . ARG A 1 103 ? -1.628 -3.544 -4.722 1.00 97.25 103 ARG A C 1
ATOM 796 O O . ARG A 1 103 ? -0.662 -2.971 -4.229 1.00 97.25 103 ARG A O 1
ATOM 803 N N . TRP A 1 104 ? -2.364 -2.981 -5.680 1.00 97.50 104 TRP A N 1
ATOM 804 C CA . TRP A 1 104 ? -2.087 -1.643 -6.201 1.00 97.50 104 TRP A CA 1
ATOM 805 C C . TRP A 1 104 ? -2.281 -0.542 -5.162 1.00 97.50 104 TRP A C 1
ATOM 807 O O . TRP A 1 104 ? -1.556 0.448 -5.198 1.00 97.50 104 TRP A O 1
ATOM 817 N N . ALA A 1 105 ? -3.261 -0.678 -4.265 1.00 97.75 105 ALA A N 1
ATOM 818 C CA . ALA A 1 105 ? -3.405 0.238 -3.140 1.00 97.75 105 ALA A CA 1
ATOM 819 C C . ALA A 1 105 ? -2.157 0.185 -2.254 1.00 97.75 105 ALA A C 1
ATOM 821 O O . ALA A 1 105 ? -1.577 1.229 -1.989 1.00 97.75 105 ALA A O 1
ATOM 822 N N . ALA A 1 106 ? -1.667 -1.013 -1.919 1.00 98.44 106 ALA A N 1
ATOM 823 C CA . ALA A 1 106 ? -0.470 -1.163 -1.096 1.00 98.44 106 ALA A CA 1
ATOM 824 C C . ALA A 1 106 ? 0.785 -0.538 -1.725 1.00 98.44 106 ALA A C 1
ATOM 826 O O . ALA A 1 106 ? 1.511 0.171 -1.037 1.00 98.44 106 ALA A O 1
ATOM 827 N N . LEU A 1 107 ? 1.009 -0.711 -3.035 1.00 98.50 107 LEU A N 1
ATOM 828 C CA . LEU A 1 107 ? 2.135 -0.068 -3.735 1.00 98.50 107 LEU A CA 1
ATOM 829 C C . LEU A 1 107 ? 2.077 1.467 -3.690 1.00 98.50 107 LEU A C 1
ATOM 831 O O . LEU A 1 107 ? 3.114 2.125 -3.638 1.00 98.50 107 LEU A O 1
ATOM 835 N N . ARG A 1 108 ? 0.877 2.055 -3.735 1.00 98.44 108 ARG A N 1
ATOM 836 C CA . ARG A 1 108 ? 0.707 3.511 -3.603 1.00 98.44 108 ARG A CA 1
ATOM 837 C C . ARG A 1 108 ? 0.887 3.965 -2.160 1.00 98.44 108 ARG A C 1
ATOM 839 O O . ARG A 1 108 ? 1.520 4.988 -1.931 1.00 98.44 108 ARG A O 1
ATOM 846 N N . SER A 1 109 ? 0.361 3.200 -1.207 1.00 98.38 109 SER A N 1
ATOM 847 C CA . SER A 1 109 ? 0.504 3.483 0.220 1.00 98.38 109 SER A CA 1
ATOM 848 C C . SER A 1 109 ? 1.965 3.450 0.651 1.00 98.38 109 SER A C 1
ATOM 850 O O . SER A 1 109 ? 2.399 4.392 1.294 1.00 98.38 109 SER A O 1
ATOM 852 N N . LEU A 1 110 ? 2.738 2.446 0.219 1.00 98.69 110 LEU A N 1
ATOM 853 C CA . LEU A 1 110 ? 4.181 2.360 0.475 1.00 98.69 110 LEU A CA 1
ATOM 854 C C . LEU A 1 110 ? 4.945 3.549 -0.116 1.00 98.69 110 LEU A C 1
ATOM 856 O O . LEU A 1 110 ? 5.783 4.134 0.560 1.00 98.69 110 LEU A O 1
ATOM 860 N N . ALA A 1 111 ? 4.623 3.945 -1.352 1.00 98.50 111 ALA A N 1
ATOM 861 C CA . ALA A 1 111 ? 5.237 5.118 -1.972 1.00 98.50 111 ALA A CA 1
ATOM 862 C C . ALA A 1 111 ? 4.976 6.402 -1.174 1.00 98.50 111 ALA A C 1
ATOM 864 O O . ALA A 1 111 ? 5.858 7.249 -1.066 1.00 98.50 111 ALA A O 1
ATOM 865 N N . ARG A 1 112 ? 3.769 6.534 -0.611 1.00 97.69 112 ARG A N 1
ATOM 866 C CA . ARG A 1 112 ? 3.377 7.673 0.220 1.00 97.69 112 ARG A CA 1
ATOM 867 C C . ARG A 1 112 ? 4.040 7.648 1.597 1.00 97.69 112 ARG A C 1
ATOM 869 O O . ARG A 1 112 ? 4.564 8.677 2.002 1.00 97.69 112 ARG A O 1
ATOM 876 N N . SER A 1 113 ? 3.971 6.527 2.315 1.00 97.62 113 SER A N 1
ATOM 877 C CA . SER A 1 113 ? 4.414 6.454 3.711 1.00 97.62 113 SER A CA 1
ATOM 878 C C . SER A 1 113 ? 5.925 6.317 3.842 1.00 97.62 113 SER A C 1
ATOM 880 O O . SER A 1 113 ? 6.513 6.965 4.695 1.00 97.62 113 SER A O 1
ATOM 882 N N . LYS A 1 114 ? 6.558 5.510 2.983 1.00 97.81 114 LYS A N 1
ATOM 883 C CA . LYS A 1 114 ? 7.986 5.168 3.075 1.00 97.81 114 LYS A CA 1
ATOM 884 C C . LYS A 1 114 ? 8.867 5.864 2.045 1.00 97.81 114 LYS A C 1
ATOM 886 O O . LYS A 1 114 ? 10.089 5.801 2.146 1.00 97.81 114 LYS A O 1
ATOM 891 N N . GLY A 1 115 ? 8.284 6.520 1.039 1.00 97.38 115 GLY A N 1
ATOM 892 C CA . GLY A 1 115 ? 9.038 7.295 0.055 1.00 97.38 115 GLY A CA 1
ATOM 893 C C . GLY A 1 115 ? 10.203 6.497 -0.541 1.00 97.38 115 GLY A C 1
ATOM 894 O O . GLY A 1 115 ? 10.009 5.434 -1.136 1.00 97.38 115 GLY A O 1
ATOM 895 N N . ASN A 1 116 ? 11.425 6.992 -0.334 1.00 97.81 116 ASN A N 1
ATOM 896 C CA . ASN A 1 116 ? 12.657 6.385 -0.845 1.00 97.81 116 ASN A CA 1
ATOM 897 C C . ASN A 1 116 ? 12.910 4.954 -0.373 1.00 97.81 116 ASN A C 1
ATOM 899 O O . ASN A 1 116 ? 13.446 4.159 -1.150 1.00 97.81 116 ASN A O 1
ATOM 903 N N . ASP A 1 117 ? 12.484 4.606 0.836 1.00 97.75 11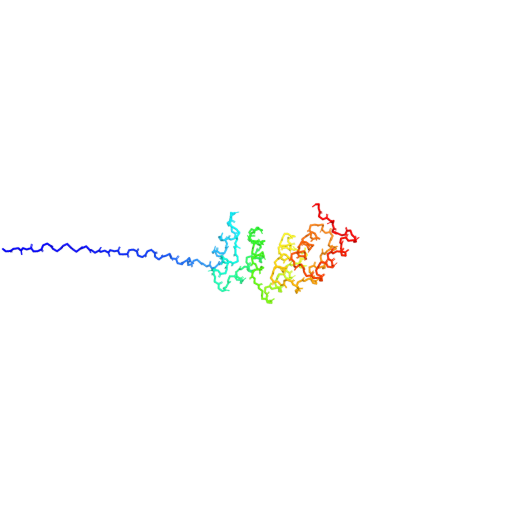7 ASP A N 1
ATOM 904 C CA . ASP A 1 117 ? 12.727 3.279 1.405 1.00 97.75 117 ASP A CA 1
ATOM 905 C C . ASP A 1 117 ? 11.908 2.202 0.680 1.00 97.75 117 ASP A C 1
ATOM 907 O O . ASP A 1 117 ? 12.297 1.038 0.615 1.00 97.75 117 ASP A O 1
ATOM 911 N N . SER A 1 118 ? 10.812 2.597 0.023 1.00 98.25 118 SER A N 1
ATOM 912 C CA . SER A 1 118 ? 9.969 1.693 -0.767 1.00 98.25 118 SER A CA 1
ATOM 913 C C . SER A 1 118 ? 10.442 1.478 -2.212 1.00 98.25 118 SER A C 1
ATOM 915 O O . SER A 1 118 ? 9.899 0.621 -2.915 1.00 98.25 118 SER A O 1
ATOM 917 N N . VAL A 1 119 ? 11.452 2.223 -2.685 1.00 98.69 119 VAL A N 1
ATOM 918 C CA . VAL A 1 119 ? 11.847 2.241 -4.108 1.00 98.69 119 VAL A CA 1
ATOM 919 C C . VAL A 1 119 ? 12.268 0.866 -4.615 1.00 98.69 119 VAL A C 1
ATOM 921 O O . VAL A 1 119 ? 11.890 0.496 -5.723 1.00 98.69 119 VAL A O 1
ATOM 924 N N . GLU A 1 120 ? 13.026 0.109 -3.819 1.00 98.31 120 GLU A N 1
ATOM 925 C CA . GLU A 1 120 ? 13.524 -1.213 -4.222 1.00 98.31 120 GLU A CA 1
ATOM 926 C C . GLU A 1 120 ? 12.388 -2.223 -4.406 1.00 98.31 120 GLU A C 1
ATOM 928 O O . GLU A 1 120 ? 12.340 -2.968 -5.379 1.00 98.31 120 GLU A O 1
ATOM 933 N N . LEU A 1 121 ? 11.421 -2.210 -3.491 1.00 98.19 121 LEU A N 1
ATOM 934 C CA . LEU A 1 121 ? 10.239 -3.051 -3.593 1.00 98.19 121 LEU A CA 1
ATOM 935 C C . LEU A 1 121 ? 9.418 -2.687 -4.827 1.00 98.19 121 LEU A C 1
ATOM 937 O O . LEU A 1 121 ? 9.013 -3.565 -5.588 1.00 98.19 121 LEU A O 1
ATOM 941 N N . ILE A 1 122 ? 9.135 -1.395 -5.009 1.00 98.56 122 ILE A N 1
ATOM 942 C CA . ILE A 1 122 ? 8.227 -0.920 -6.056 1.00 98.56 122 ILE A CA 1
ATOM 943 C C . ILE A 1 122 ? 8.845 -1.123 -7.442 1.00 98.56 122 ILE A C 1
ATOM 945 O O . ILE A 1 122 ? 8.128 -1.495 -8.374 1.00 98.56 122 ILE A O 1
ATOM 949 N N . SER A 1 123 ? 10.161 -0.943 -7.590 1.00 98.38 123 SER A N 1
ATOM 950 C CA . SER A 1 123 ? 10.854 -1.148 -8.866 1.00 98.38 123 SER A CA 1
ATOM 951 C C . SER A 1 123 ? 10.753 -2.591 -9.373 1.00 98.38 123 SER A C 1
ATOM 953 O O . SER A 1 123 ? 10.661 -2.804 -10.584 1.00 98.38 123 SER A O 1
ATOM 955 N N . GLY A 1 124 ? 10.644 -3.574 -8.470 1.00 97.94 124 GLY A N 1
ATOM 956 C CA . GLY A 1 124 ? 10.406 -4.978 -8.814 1.00 97.94 124 GLY A CA 1
ATOM 957 C C . GLY A 1 124 ? 9.124 -5.219 -9.625 1.00 97.94 124 GLY A C 1
ATOM 958 O O . GLY A 1 124 ? 9.028 -6.205 -10.350 1.00 97.94 124 GLY A O 1
ATOM 959 N N . TYR A 1 125 ? 8.160 -4.295 -9.576 1.00 97.38 125 TYR A N 1
ATOM 960 C CA . TYR A 1 125 ? 6.894 -4.385 -10.310 1.00 97.38 125 TYR A CA 1
ATOM 961 C C . TYR A 1 125 ? 6.902 -3.651 -11.659 1.00 97.38 125 TYR A C 1
ATOM 963 O O . TYR A 1 125 ? 5.913 -3.705 -12.392 1.00 97.38 125 TYR A O 1
ATOM 971 N N . LEU A 1 126 ? 8.003 -2.987 -12.037 1.00 97.94 126 LEU A N 1
ATOM 972 C CA . LEU A 1 126 ? 8.117 -2.291 -13.328 1.00 97.94 126 LEU A CA 1
ATOM 973 C C . LEU A 1 126 ? 8.077 -3.243 -14.526 1.00 97.94 126 LEU A C 1
ATOM 975 O O . LEU A 1 126 ? 7.771 -2.801 -15.628 1.00 97.94 126 LEU A O 1
ATOM 979 N N . LYS A 1 127 ? 8.360 -4.532 -14.311 1.00 96.06 127 LYS A N 1
ATOM 980 C CA . LYS A 1 127 ? 8.380 -5.588 -15.336 1.00 96.06 127 LYS A CA 1
ATOM 981 C C . LYS A 1 127 ? 7.284 -6.644 -15.130 1.00 96.06 127 LYS A C 1
ATOM 983 O O . LYS A 1 127 ? 7.33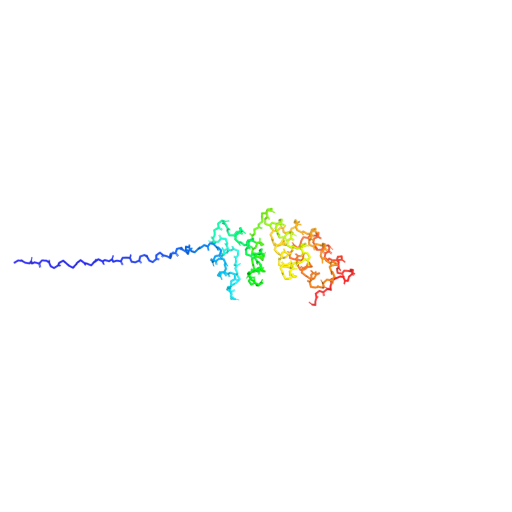8 -7.697 -15.745 1.00 96.06 127 LYS A O 1
ATOM 988 N N . ASP A 1 128 ? 6.296 -6.363 -14.276 1.00 95.31 128 ASP A N 1
ATOM 989 C CA . ASP A 1 128 ? 5.166 -7.265 -14.001 1.00 95.31 128 ASP A CA 1
ATOM 990 C C . ASP A 1 128 ? 4.368 -7.575 -15.284 1.00 95.31 128 ASP A C 1
ATOM 992 O O . ASP A 1 128 ? 4.149 -6.689 -16.118 1.00 95.31 128 ASP A O 1
ATOM 996 N N . ASP A 1 129 ? 3.890 -8.811 -15.442 1.00 92.25 129 ASP A N 1
ATOM 997 C CA . ASP A 1 129 ? 3.124 -9.237 -16.623 1.00 92.25 129 ASP A CA 1
ATOM 998 C C . ASP A 1 129 ? 1.863 -8.384 -16.832 1.00 92.25 129 ASP A C 1
ATOM 1000 O O . ASP A 1 129 ? 1.467 -8.059 -17.961 1.00 92.25 129 ASP A O 1
ATOM 1004 N N . ASN A 1 130 ? 1.239 -7.941 -15.738 1.00 91.88 130 ASN A N 1
ATOM 1005 C CA . ASN A 1 130 ? 0.063 -7.098 -15.790 1.00 91.88 130 ASN A CA 1
ATOM 1006 C C . ASN A 1 130 ? 0.449 -5.637 -16.068 1.00 91.88 130 ASN A C 1
ATOM 1008 O O . ASN A 1 130 ? 0.983 -4.922 -15.216 1.00 91.88 130 ASN A O 1
ATOM 1012 N N . ARG A 1 131 ? 0.061 -5.137 -17.249 1.00 93.38 131 ARG A N 1
ATOM 1013 C CA . ARG A 1 131 ? 0.315 -3.745 -17.674 1.00 93.38 131 ARG A CA 1
ATOM 1014 C C . ARG A 1 131 ? -0.153 -2.686 -16.673 1.00 93.38 131 ARG A C 1
ATOM 1016 O O . ARG A 1 131 ? 0.443 -1.615 -16.579 1.00 93.38 131 ARG A O 1
ATOM 1023 N N . PHE A 1 132 ? -1.232 -2.950 -15.938 1.00 93.19 132 PHE A N 1
ATOM 1024 C CA . PHE A 1 132 ? -1.744 -2.006 -14.955 1.00 93.19 132 PHE A CA 1
ATOM 1025 C C . PHE A 1 132 ? -0.894 -2.010 -13.687 1.00 93.19 132 PHE A C 1
ATOM 1027 O O . PHE A 1 132 ? -0.694 -0.936 -13.127 1.00 93.19 132 PHE A O 1
ATOM 1034 N N . THR A 1 133 ? -0.344 -3.161 -13.285 1.00 95.44 133 THR A N 1
ATOM 1035 C CA . THR A 1 133 ? 0.640 -3.243 -12.197 1.00 95.44 133 THR A CA 1
ATOM 1036 C C . THR A 1 133 ? 1.899 -2.460 -12.545 1.00 95.44 133 THR A C 1
ATOM 1038 O O . THR A 1 133 ? 2.300 -1.612 -11.750 1.00 95.44 133 THR A O 1
ATOM 1041 N N . ARG A 1 134 ? 2.440 -2.624 -13.763 1.00 96.88 134 ARG A N 1
ATOM 1042 C CA . ARG A 1 134 ? 3.578 -1.813 -14.236 1.00 96.88 134 ARG A CA 1
ATOM 1043 C C . ARG A 1 134 ? 3.285 -0.318 -14.165 1.00 96.88 134 ARG A C 1
ATOM 1045 O O . ARG A 1 134 ? 4.085 0.448 -13.639 1.00 96.88 134 ARG A O 1
ATOM 1052 N N . ARG A 1 135 ? 2.100 0.102 -14.626 1.00 95.75 135 ARG A N 1
ATOM 1053 C CA . ARG A 1 135 ? 1.659 1.504 -14.543 1.00 95.75 135 ARG A CA 1
ATOM 1054 C C . ARG A 1 135 ? 1.560 2.000 -13.099 1.00 95.75 135 ARG A C 1
ATOM 1056 O O . ARG A 1 135 ? 1.952 3.127 -12.826 1.00 95.75 135 ARG A O 1
ATOM 1063 N N . VAL A 1 136 ? 1.029 1.193 -12.177 1.00 97.12 136 VAL A N 1
ATOM 1064 C CA . VAL A 1 136 ? 0.968 1.566 -10.754 1.00 97.12 136 VAL A CA 1
ATOM 1065 C C . VAL A 1 136 ? 2.372 1.731 -10.185 1.00 97.12 136 VAL A C 1
ATOM 1067 O O . VAL A 1 136 ? 2.629 2.752 -9.560 1.00 97.12 136 VAL A O 1
ATOM 1070 N N . ALA A 1 137 ? 3.276 0.788 -10.449 1.00 97.94 137 ALA A N 1
ATOM 1071 C CA . ALA A 1 137 ? 4.665 0.864 -10.009 1.00 97.94 137 ALA A CA 1
ATOM 1072 C C . ALA A 1 137 ? 5.366 2.116 -10.553 1.00 97.94 137 ALA A C 1
ATOM 1074 O O . ALA A 1 137 ? 5.955 2.877 -9.789 1.00 97.94 137 ALA A O 1
ATOM 1075 N N . GLY A 1 138 ? 5.223 2.385 -11.854 1.00 98.00 138 GLY A N 1
ATOM 1076 C CA . GLY A 1 138 ? 5.789 3.575 -12.482 1.00 98.00 138 GLY A CA 1
ATOM 1077 C C . GLY A 1 138 ? 5.239 4.877 -11.901 1.00 98.00 138 GLY A C 1
ATOM 1078 O O . GLY A 1 138 ? 6.014 5.772 -11.581 1.00 98.00 138 GLY A O 1
ATOM 1079 N N . ASN A 1 139 ? 3.923 4.966 -11.686 1.00 97.50 139 ASN A N 1
ATOM 1080 C CA . ASN A 1 139 ? 3.310 6.133 -11.049 1.00 97.50 139 ASN A CA 1
ATOM 1081 C C . ASN A 1 139 ? 3.787 6.310 -9.602 1.00 97.50 139 ASN A C 1
ATOM 1083 O O . ASN A 1 139 ? 4.089 7.427 -9.202 1.00 97.50 139 ASN A O 1
ATOM 1087 N N . SER A 1 140 ? 3.894 5.224 -8.834 1.00 98.31 140 SER A N 1
ATOM 1088 C CA . SER A 1 140 ? 4.418 5.260 -7.467 1.00 98.31 140 SER A CA 1
ATOM 1089 C C . SER A 1 140 ? 5.865 5.769 -7.424 1.00 98.31 140 SER A C 1
ATOM 1091 O O . SER A 1 140 ? 6.170 6.655 -6.630 1.00 98.31 140 SER A O 1
ATOM 1093 N N . LEU A 1 141 ? 6.748 5.285 -8.307 1.00 98.50 141 LEU A N 1
ATOM 1094 C CA . LEU A 1 141 ? 8.124 5.793 -8.404 1.00 98.50 141 LEU A CA 1
ATOM 1095 C C . LEU A 1 141 ? 8.174 7.259 -8.852 1.00 98.50 141 LEU A C 1
ATOM 1097 O O . LEU A 1 141 ? 8.988 8.028 -8.346 1.00 98.50 141 LEU A O 1
ATOM 1101 N N . GLN A 1 142 ? 7.286 7.662 -9.764 1.00 97.50 142 GLN A N 1
ATOM 1102 C CA . GLN A 1 142 ? 7.149 9.057 -10.182 1.00 97.50 142 GLN A CA 1
ATOM 1103 C C . GLN A 1 142 ? 6.721 9.958 -9.014 1.00 97.50 142 GLN A C 1
ATOM 1105 O O . GLN A 1 142 ? 7.235 11.067 -8.900 1.00 97.50 142 GLN A O 1
ATOM 1110 N N . THR A 1 143 ? 5.812 9.486 -8.151 1.00 97.12 143 THR A N 1
ATOM 1111 C CA . THR A 1 143 ? 5.391 10.185 -6.926 1.00 97.12 143 THR A CA 1
ATOM 1112 C C . THR A 1 143 ? 6.527 10.302 -5.912 1.00 97.12 143 THR A C 1
ATOM 1114 O O . THR A 1 143 ? 6.671 11.359 -5.310 1.00 97.12 143 THR A O 1
ATOM 1117 N N . ILE A 1 144 ? 7.346 9.257 -5.742 1.00 98.44 144 ILE A N 1
ATOM 1118 C CA . ILE A 1 144 ? 8.522 9.303 -4.855 1.00 98.44 144 ILE A CA 1
ATOM 1119 C C . ILE A 1 144 ? 9.543 10.328 -5.364 1.00 98.44 144 ILE A C 1
ATOM 1121 O O . ILE A 1 144 ? 10.114 11.079 -4.580 1.00 98.44 144 ILE A O 1
ATOM 1125 N N . GLY A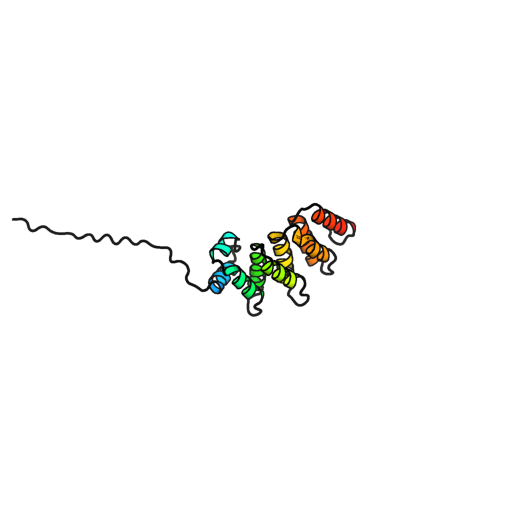 1 145 ? 9.785 10.361 -6.678 1.00 98.06 145 GLY A N 1
ATOM 1126 C CA . GLY A 1 145 ? 10.518 11.445 -7.338 1.00 98.06 145 GLY A CA 1
ATOM 1127 C C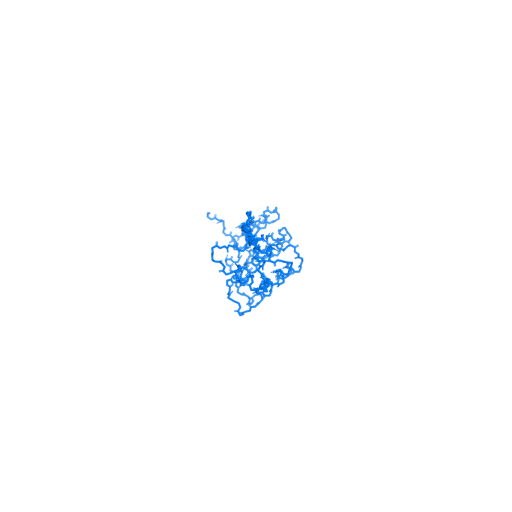 . GLY A 1 145 ? 12.017 11.539 -7.031 1.00 98.06 145 GLY A C 1
ATOM 1128 O O . GLY A 1 145 ? 12.673 12.450 -7.529 1.00 98.06 145 GLY A O 1
ATOM 1129 N N . SER A 1 146 ? 12.592 10.620 -6.252 1.00 98.56 146 SER A N 1
ATOM 1130 C CA . SER A 1 146 ? 14.035 10.611 -6.007 1.00 98.56 146 SER A CA 1
ATOM 1131 C C . SER A 1 146 ? 14.836 10.185 -7.224 1.00 98.56 146 SER A C 1
ATOM 1133 O O . SER A 1 146 ? 14.341 9.499 -8.118 1.00 98.56 146 SER A O 1
ATOM 1135 N N . GLU A 1 147 ? 16.120 10.538 -7.230 1.00 98.44 147 GLU A N 1
ATOM 1136 C CA . GLU A 1 147 ? 17.031 10.201 -8.322 1.00 98.44 147 GLU A CA 1
ATOM 1137 C C . GLU A 1 147 ? 17.033 8.695 -8.632 1.00 98.44 147 GLU A C 1
ATOM 1139 O O . GLU A 1 147 ? 16.922 8.298 -9.792 1.00 98.44 147 GLU A O 1
ATOM 1144 N N . LYS A 1 148 ? 17.078 7.839 -7.598 1.00 98.31 148 LYS A N 1
ATOM 1145 C CA . LYS A 1 148 ? 16.997 6.379 -7.768 1.00 98.31 148 LYS A CA 1
ATOM 1146 C C . LYS A 1 148 ? 15.665 5.961 -8.398 1.00 98.31 148 LYS A C 1
ATOM 1148 O O . LYS A 1 148 ? 15.675 5.165 -9.336 1.00 98.31 148 LYS A O 1
ATOM 1153 N N . ALA A 1 149 ? 14.541 6.493 -7.912 1.00 98.50 149 ALA A N 1
ATOM 1154 C CA . ALA A 1 149 ? 13.212 6.159 -8.423 1.00 98.50 149 ALA A CA 1
ATOM 1155 C C . ALA A 1 149 ? 13.047 6.562 -9.898 1.00 98.50 149 ALA A C 1
ATOM 1157 O O . ALA A 1 149 ? 12.622 5.750 -10.722 1.00 98.50 149 ALA A O 1
ATOM 1158 N N . LEU A 1 150 ? 13.442 7.790 -10.246 1.00 98.31 150 LEU A N 1
ATOM 1159 C CA . LEU A 1 150 ? 13.351 8.317 -11.607 1.00 98.31 150 LEU A CA 1
ATOM 1160 C C . LEU A 1 150 ? 14.306 7.607 -12.572 1.00 98.31 150 LEU A C 1
ATOM 1162 O O . LEU A 1 150 ? 13.930 7.354 -13.717 1.00 98.31 150 LEU A O 1
ATOM 1166 N N . ARG A 1 151 ? 15.509 7.231 -12.118 1.00 98.31 151 ARG A N 1
ATOM 1167 C CA . ARG A 1 151 ? 16.456 6.446 -12.922 1.00 98.31 151 ARG A CA 1
ATOM 1168 C C . ARG A 1 151 ? 15.875 5.083 -13.300 1.00 98.31 151 ARG A C 1
ATOM 1170 O O . ARG A 1 151 ? 15.829 4.768 -14.488 1.00 98.31 151 ARG A O 1
ATOM 1177 N N . LEU A 1 152 ? 15.380 4.322 -12.319 1.00 98.31 152 LEU A N 1
ATOM 1178 C CA . LEU A 1 152 ? 14.781 2.996 -12.540 1.00 98.31 152 LEU A CA 1
ATOM 1179 C C . LEU A 1 152 ? 13.530 3.076 -13.430 1.00 98.31 152 LEU A C 1
ATOM 1181 O O . LEU A 1 152 ? 13.347 2.263 -14.334 1.00 98.31 152 LEU A O 1
ATOM 1185 N N . LEU A 1 153 ? 12.688 4.093 -13.224 1.00 97.62 153 LEU A N 1
ATOM 1186 C CA . LEU A 1 153 ? 11.541 4.356 -14.094 1.00 97.62 153 LEU A CA 1
ATOM 1187 C C . LEU A 1 153 ? 11.976 4.666 -15.537 1.00 97.62 153 LEU A C 1
ATOM 1189 O O . LEU A 1 153 ? 11.384 4.152 -16.485 1.00 97.62 153 LEU A O 1
ATOM 1193 N N . GLY A 1 154 ? 13.019 5.481 -15.717 1.00 97.38 154 GLY A N 1
ATOM 1194 C CA . GLY A 1 154 ? 13.571 5.807 -17.031 1.00 97.38 154 GLY A CA 1
ATOM 1195 C C . GLY A 1 154 ? 14.172 4.597 -17.753 1.00 97.38 154 GLY A C 1
ATOM 1196 O O . GLY A 1 154 ? 14.001 4.465 -18.963 1.00 97.38 154 GLY A O 1
ATOM 1197 N N . GLU A 1 155 ? 14.840 3.698 -17.029 1.00 97.31 155 GLU A N 1
ATOM 1198 C CA . GLU A 1 155 ? 15.319 2.412 -17.557 1.00 97.31 155 GLU A CA 1
ATOM 1199 C C . GLU A 1 155 ? 14.153 1.553 -18.058 1.00 97.31 155 GLU A C 1
ATOM 1201 O O . GLU A 1 155 ? 14.148 1.143 -19.218 1.00 97.31 155 GLU A O 1
ATOM 1206 N N . ALA A 1 156 ? 13.112 1.378 -17.239 1.00 97.19 156 ALA A N 1
ATOM 1207 C CA . ALA A 1 156 ? 11.933 0.602 -17.621 1.00 97.19 156 ALA A CA 1
ATOM 1208 C C . ALA A 1 156 ? 11.188 1.179 -18.840 1.00 97.19 156 ALA A C 1
ATOM 1210 O O . ALA A 1 156 ? 10.646 0.412 -19.639 1.00 97.19 156 ALA A O 1
ATOM 1211 N N . ARG A 1 157 ? 11.171 2.510 -19.010 1.00 96.25 157 ARG A N 1
ATOM 1212 C CA . ARG A 1 157 ? 10.622 3.170 -20.209 1.00 96.25 157 ARG A CA 1
ATOM 1213 C C . ARG A 1 157 ? 11.456 2.886 -21.457 1.00 96.25 157 ARG A C 1
ATOM 1215 O O . ARG A 1 157 ? 10.901 2.466 -22.467 1.00 96.25 157 ARG A O 1
ATOM 1222 N N . ARG A 1 158 ? 12.786 3.032 -21.381 1.00 96.12 158 ARG A N 1
ATOM 1223 C CA . ARG A 1 158 ? 13.695 2.723 -22.506 1.00 96.12 158 ARG A CA 1
ATOM 1224 C C . ARG A 1 158 ? 13.614 1.265 -22.946 1.00 96.12 158 ARG A C 1
ATOM 1226 O O . ARG A 1 158 ? 13.733 0.975 -24.129 1.00 96.12 158 ARG A O 1
ATOM 1233 N N . GLU A 1 159 ? 13.398 0.361 -21.998 1.00 95.44 159 GLU A N 1
ATOM 1234 C CA . GLU A 1 159 ? 13.215 -1.068 -22.261 1.00 95.44 159 GLU A CA 1
ATOM 1235 C C . GLU A 1 159 ? 11.793 -1.422 -22.752 1.00 95.44 159 GLU A C 1
ATOM 1237 O O . GLU A 1 159 ? 11.516 -2.581 -23.050 1.00 95.44 159 GLU A O 1
ATOM 1242 N N . GLY A 1 160 ? 10.879 -0.449 -22.850 1.00 93.75 160 GLY A N 1
ATOM 1243 C CA . GLY A 1 160 ? 9.523 -0.639 -23.375 1.00 93.75 160 GLY A CA 1
ATOM 1244 C C . GLY A 1 160 ? 8.533 -1.285 -22.398 1.00 93.75 160 GLY A C 1
ATOM 1245 O O . GLY A 1 160 ? 7.407 -1.603 -22.783 1.00 93.75 160 GLY A O 1
ATOM 1246 N N . TYR A 1 161 ? 8.906 -1.468 -21.127 1.00 93.00 161 TYR A N 1
ATOM 1247 C CA . TYR A 1 161 ? 8.008 -2.041 -20.119 1.00 93.00 161 TYR A CA 1
ATOM 1248 C C . TYR A 1 161 ? 6.913 -1.063 -19.698 1.00 93.00 161 TYR A C 1
ATOM 1250 O O . TYR A 1 161 ? 5.770 -1.469 -19.452 1.00 93.00 161 TYR A O 1
ATOM 1258 N N . ILE A 1 162 ? 7.246 0.225 -19.630 1.00 90.62 162 ILE A N 1
ATOM 1259 C CA . ILE A 1 162 ? 6.306 1.295 -19.308 1.00 90.62 162 ILE A CA 1
ATOM 1260 C C . ILE A 1 162 ? 6.240 2.240 -20.503 1.00 90.62 162 ILE A C 1
ATOM 1262 O O . ILE A 1 162 ? 7.271 2.804 -20.858 1.00 90.62 162 ILE A O 1
ATOM 1266 N N . PRO A 1 163 ? 5.066 2.421 -21.130 1.00 76.62 163 PRO A N 1
ATOM 1267 C CA . PRO A 1 163 ? 4.935 3.405 -22.190 1.00 76.62 163 PRO A CA 1
ATOM 1268 C C . PRO A 1 163 ? 5.189 4.801 -21.622 1.00 76.62 163 PRO A C 1
ATOM 1270 O O . PRO A 1 163 ? 4.815 5.090 -20.478 1.00 76.62 163 PRO A O 1
ATOM 1273 N N . ASP A 1 164 ? 5.795 5.669 -22.426 1.00 66.50 164 ASP A N 1
ATOM 1274 C CA . ASP A 1 164 ? 5.783 7.097 -22.136 1.00 66.50 164 ASP A CA 1
ATOM 1275 C C . ASP A 1 164 ? 4.320 7.537 -21.981 1.00 66.50 164 ASP A C 1
ATOM 1277 O O . ASP A 1 164 ? 3.443 7.108 -22.739 1.00 66.50 164 ASP A O 1
ATOM 1281 N N . SER A 1 165 ? 4.029 8.300 -20.925 1.00 55.19 165 SER A N 1
ATOM 1282 C CA . SER A 1 165 ? 2.680 8.829 -20.722 1.00 55.19 165 SER A CA 1
ATOM 1283 C C . SER A 1 165 ? 2.275 9.642 -21.963 1.00 55.19 165 SER A C 1
ATOM 1285 O O . SER A 1 165 ? 3.124 10.383 -22.462 1.00 55.19 165 SER A O 1
ATOM 1287 N N . PRO A 1 166 ? 1.032 9.513 -22.467 1.00 46.91 166 PRO A N 1
ATOM 1288 C CA . PRO A 1 166 ? 0.524 10.411 -23.501 1.00 46.91 166 PRO A CA 1
ATOM 1289 C C . PRO A 1 166 ? 0.480 11.865 -23.021 1.00 46.91 166 PRO A C 1
ATOM 1291 O O . PRO A 1 166 ? 0.341 12.081 -21.791 1.00 46.91 166 PRO A O 1
#

pLDDT: mean 88.48, std 16.4, range [40.38, 98.69]

Secondary structure (DSSP, 8-state):
----------------------S-HHHHHHHHHH-SS----HHHHHTT-TTHHHHHHHHHH-SSS-HHHHHHHHHHGGG---HHHHHHHHHHHH-TTS-HHHHHHHHHHHHHHHGGGGHHHHHTTTT-SSHHHHHHHHHHHHHH--HHHHHHHHHHHHTTSSPPP-

Sequence (166 aa):
MRGLTAFIVTLMIMVVSAAADERPVNDRLRTLLSDRHYHASEEAVKELGPDVNAALKEIAGDESEPIFRRVRAVSALGYFDDDETSLFLENIARANGRLVAIRWAALRSLARSKGNDSVELISGYLKDDNRFTRRVAGNSLQTIGSEKALRLLGEARREGYIPDSP